Protein AF-A0A7S4KW66-F1 (afdb_monomer_lite)

Structure (mmCIF, N/CA/C/O backbone):
data_AF-A0A7S4KW66-F1
#
_entry.id   AF-A0A7S4KW66-F1
#
loop_
_atom_site.group_PDB
_atom_site.id
_atom_site.type_symbol
_atom_site.label_atom_id
_atom_site.label_alt_id
_atom_site.label_comp_id
_atom_site.label_asym_id
_atom_site.label_entity_id
_atom_site.label_seq_id
_atom_site.pdbx_PDB_ins_code
_atom_site.Cartn_x
_atom_site.Cartn_y
_atom_site.Cartn_z
_atom_site.occupancy
_atom_site.B_iso_or_equiv
_atom_site.auth_seq_id
_atom_site.auth_comp_id
_atom_site.auth_asym_id
_atom_site.auth_atom_id
_atom_site.pdbx_PDB_model_num
ATOM 1 N N . ALA A 1 1 ? -24.580 0.208 1.467 1.00 65.50 1 ALA A N 1
ATOM 2 C CA . ALA A 1 1 ? -25.755 0.448 2.331 1.00 65.50 1 ALA A CA 1
ATOM 3 C C . ALA A 1 1 ? -25.306 0.748 3.759 1.00 65.50 1 ALA A C 1
ATOM 5 O O . ALA A 1 1 ? -25.633 1.811 4.256 1.00 65.50 1 ALA A O 1
ATOM 6 N N . GLU A 1 2 ? -24.462 -0.098 4.348 1.00 74.50 2 GLU A N 1
ATOM 7 C CA . GLU A 1 2 ? -23.986 0.046 5.733 1.00 74.50 2 GLU A CA 1
ATOM 8 C C . GLU A 1 2 ? -22.966 1.180 5.958 1.00 74.50 2 GLU A C 1
ATOM 10 O O . GLU A 1 2 ? -23.107 1.938 6.910 1.00 74.50 2 GLU A O 1
ATOM 15 N N . LEU A 1 3 ? -22.008 1.382 5.039 1.00 78.38 3 LEU A N 1
ATOM 16 C CA . LEU A 1 3 ? -21.061 2.512 5.094 1.00 78.38 3 LEU A CA 1
ATOM 17 C C . LEU A 1 3 ? -21.784 3.868 5.149 1.00 78.38 3 LEU A C 1
ATOM 19 O O . LEU A 1 3 ? -21.542 4.682 6.033 1.00 78.38 3 LEU A O 1
ATOM 23 N N . ARG A 1 4 ? -22.709 4.085 4.206 1.00 76.56 4 ARG A N 1
ATOM 24 C CA . ARG A 1 4 ? -23.460 5.340 4.070 1.00 76.56 4 ARG A CA 1
ATOM 25 C C . ARG A 1 4 ? -24.361 5.605 5.277 1.00 76.56 4 ARG A C 1
ATOM 27 O O . ARG A 1 4 ? -24.590 6.756 5.628 1.00 76.56 4 ARG A O 1
ATOM 34 N N . GLU A 1 5 ? -24.883 4.545 5.888 1.00 78.00 5 GLU A N 1
ATOM 35 C CA . GLU A 1 5 ? -25.656 4.638 7.124 1.00 78.00 5 GLU A CA 1
ATOM 36 C C . GLU A 1 5 ? -24.761 5.065 8.293 1.00 78.00 5 GLU A C 1
ATOM 38 O O . GLU A 1 5 ? -25.078 6.045 8.958 1.00 78.00 5 GLU A O 1
ATOM 43 N N . ALA A 1 6 ? -23.617 4.401 8.489 1.00 80.06 6 ALA A N 1
ATOM 44 C CA . ALA A 1 6 ? -22.683 4.706 9.573 1.00 80.06 6 ALA A CA 1
ATOM 45 C C . ALA A 1 6 ? -22.119 6.137 9.494 1.00 80.06 6 ALA A C 1
ATOM 47 O O . ALA A 1 6 ? -22.044 6.837 10.505 1.00 80.06 6 ALA A O 1
ATOM 48 N N . GLU A 1 7 ? -21.785 6.599 8.285 1.00 80.81 7 GLU A N 1
ATOM 49 C CA . GLU A 1 7 ? -21.353 7.981 8.042 1.00 80.81 7 GLU A CA 1
ATOM 50 C C . GLU A 1 7 ? -22.469 8.992 8.338 1.00 80.81 7 GLU A C 1
ATOM 52 O O . GLU A 1 7 ? -22.210 10.064 8.878 1.00 80.81 7 GLU A O 1
ATOM 57 N N . SER A 1 8 ? -23.726 8.649 8.039 1.00 79.44 8 SER A N 1
ATOM 58 C CA . SER A 1 8 ? -24.869 9.522 8.317 1.00 79.44 8 SER A CA 1
ATOM 59 C C . SER A 1 8 ? -25.227 9.597 9.803 1.00 79.44 8 SER A C 1
ATOM 61 O O . SER A 1 8 ? -25.844 10.580 10.215 1.00 79.44 8 SER A O 1
ATOM 63 N N . THR A 1 9 ? -24.897 8.576 10.598 1.00 86.00 9 THR A N 1
ATOM 64 C CA . THR A 1 9 ? -25.150 8.553 12.048 1.00 86.00 9 THR A CA 1
ATOM 65 C C . THR A 1 9 ? -23.993 9.123 12.867 1.00 86.00 9 THR A C 1
ATOM 67 O O . THR A 1 9 ? -24.155 9.310 14.070 1.00 86.00 9 THR A O 1
ATOM 70 N N . GLY A 1 10 ? -22.840 9.396 12.244 1.00 84.06 10 GLY A N 1
ATOM 71 C CA . GLY A 1 10 ? -21.624 9.839 12.937 1.00 84.06 10 GLY A CA 1
ATOM 72 C C . GLY A 1 10 ? -20.979 8.749 13.801 1.00 84.06 10 GLY A C 1
ATOM 73 O O . GLY A 1 10 ? -20.232 9.058 14.725 1.00 84.06 10 GLY A O 1
ATOM 74 N N . ASP A 1 11 ? -21.284 7.476 13.533 1.00 91.12 11 ASP A N 1
ATOM 75 C CA . ASP A 1 11 ? -20.664 6.350 14.236 1.00 91.12 11 ASP A CA 1
ATOM 76 C C . ASP A 1 11 ? -19.334 6.021 13.550 1.00 91.12 11 ASP A C 1
ATOM 78 O O . ASP A 1 11 ? -19.272 5.203 12.630 1.00 91.12 11 ASP A O 1
ATOM 82 N N . GLU A 1 12 ? -18.269 6.707 13.968 1.00 86.94 12 GLU A N 1
ATOM 83 C CA . GLU A 1 12 ? -16.945 6.592 13.344 1.00 86.94 12 GLU A CA 1
ATOM 84 C C . GLU A 1 12 ? -16.360 5.177 13.430 1.00 86.94 12 GLU A C 1
ATOM 86 O O . GLU A 1 12 ? -15.686 4.737 12.499 1.00 86.94 12 GLU A O 1
ATOM 91 N N . ILE A 1 13 ? -16.667 4.418 14.488 1.00 87.62 13 ILE A N 1
ATOM 92 C CA . ILE A 1 13 ? -16.208 3.028 14.626 1.00 87.62 13 ILE A CA 1
ATOM 93 C C . ILE A 1 13 ? -16.912 2.149 13.589 1.00 87.62 13 ILE A C 1
ATOM 95 O O . ILE A 1 13 ? -16.261 1.390 12.865 1.00 87.62 13 ILE A O 1
ATOM 99 N N . LYS A 1 14 ? -18.241 2.264 13.472 1.00 89.00 14 LYS A N 1
ATOM 100 C CA . LYS A 1 14 ? -19.010 1.523 12.463 1.00 89.00 14 LYS A CA 1
ATOM 101 C C . LYS A 1 14 ? -18.604 1.939 11.046 1.00 89.00 14 LYS A C 1
ATOM 103 O O . LYS A 1 14 ? -18.465 1.079 10.176 1.00 89.00 14 LYS A O 1
ATOM 108 N N . ALA A 1 15 ? -18.345 3.227 10.820 1.00 88.56 15 ALA A N 1
ATOM 109 C CA . ALA A 1 15 ? -17.888 3.739 9.533 1.00 88.56 15 ALA A CA 1
ATOM 110 C C . ALA A 1 15 ? -16.492 3.207 9.180 1.00 88.56 15 ALA A C 1
ATOM 112 O O . ALA A 1 15 ? -16.287 2.753 8.056 1.00 88.56 15 ALA A O 1
ATOM 113 N N . ALA A 1 16 ? -15.543 3.202 10.122 1.00 87.81 16 ALA A N 1
ATOM 114 C CA . ALA A 1 16 ? -14.203 2.653 9.915 1.00 87.81 16 ALA A CA 1
ATOM 115 C C . ALA A 1 16 ? -14.249 1.165 9.533 1.00 87.81 16 ALA A C 1
ATOM 117 O O . ALA A 1 16 ? -13.666 0.778 8.521 1.00 87.81 16 ALA A O 1
ATOM 118 N N . ARG A 1 17 ? -15.037 0.353 10.247 1.00 89.25 17 ARG A N 1
ATOM 119 C CA . ARG A 1 17 ? -15.218 -1.073 9.920 1.00 89.25 17 ARG A CA 1
ATOM 120 C C . ARG A 1 17 ? -15.857 -1.295 8.557 1.00 89.25 17 ARG A C 1
ATOM 122 O O . ARG A 1 17 ? -15.419 -2.159 7.804 1.00 89.25 17 ARG A O 1
ATOM 129 N N . ALA A 1 18 ? -16.873 -0.505 8.214 1.00 91.31 18 ALA A N 1
ATOM 130 C CA . ALA A 1 18 ? -17.501 -0.592 6.902 1.00 91.31 18 ALA A CA 1
ATOM 131 C C . ALA A 1 18 ? -16.518 -0.219 5.775 1.00 91.31 18 ALA A C 1
ATOM 133 O O . ALA A 1 18 ? -16.517 -0.872 4.734 1.00 91.31 18 ALA A O 1
ATOM 134 N N . ARG A 1 19 ? -15.642 0.779 5.984 1.00 89.38 19 ARG A N 1
ATOM 135 C CA . ARG A 1 19 ? -14.556 1.113 5.039 1.00 89.38 19 ARG A CA 1
ATOM 136 C C . ARG A 1 19 ? -13.565 -0.037 4.903 1.00 89.38 19 ARG A C 1
ATOM 138 O O . ARG A 1 19 ? -13.206 -0.379 3.783 1.00 89.38 19 ARG A O 1
ATOM 145 N N . GLN A 1 20 ? -13.172 -0.649 6.019 1.00 91.81 20 GLN A N 1
ATOM 146 C CA . GLN A 1 20 ? -12.262 -1.790 6.015 1.00 91.81 20 GLN A CA 1
ATOM 147 C C . GLN A 1 20 ? -12.828 -2.958 5.197 1.00 91.81 20 GLN A C 1
ATOM 149 O O . GLN A 1 20 ? -12.134 -3.481 4.335 1.00 91.81 20 GLN A O 1
ATOM 154 N N . GLN A 1 21 ? -14.099 -3.321 5.393 1.00 93.75 21 GLN A N 1
ATOM 155 C CA . GLN A 1 21 ? -14.733 -4.407 4.635 1.00 93.75 21 GLN A CA 1
ATOM 156 C C . GLN A 1 21 ? -14.773 -4.137 3.126 1.00 93.75 21 GLN A C 1
ATOM 158 O O . GLN A 1 21 ? -14.548 -5.048 2.329 1.00 93.75 21 GLN A O 1
ATOM 163 N N . VAL A 1 22 ? -15.054 -2.891 2.726 1.00 93.19 22 VAL A N 1
ATOM 164 C CA . VAL A 1 22 ? -15.014 -2.486 1.312 1.00 93.19 22 VAL A 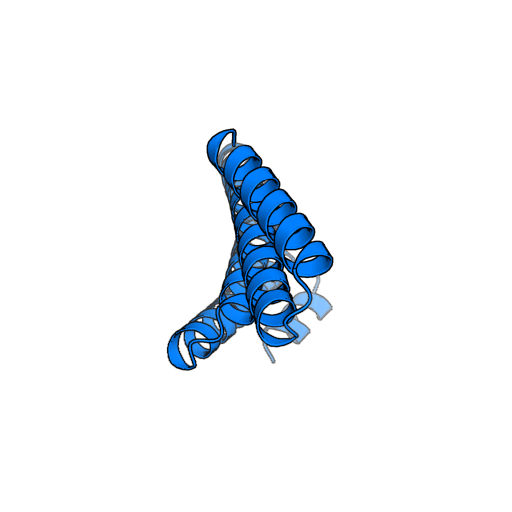CA 1
ATOM 165 C C . VAL A 1 22 ? -13.594 -2.629 0.765 1.00 93.19 22 VAL A C 1
ATOM 167 O O . VAL A 1 22 ? -13.407 -3.279 -0.259 1.00 93.19 22 VAL A O 1
ATOM 170 N N . ALA A 1 23 ? -12.596 -2.104 1.476 1.00 91.56 23 ALA A N 1
ATOM 171 C CA . ALA A 1 23 ? -11.201 -2.173 1.057 1.00 91.56 23 ALA A CA 1
ATOM 172 C C . ALA A 1 23 ? -10.670 -3.620 0.988 1.00 91.56 23 ALA A C 1
ATOM 174 O O . ALA A 1 23 ? -9.933 -3.966 0.069 1.00 91.56 23 ALA A O 1
ATOM 175 N N . GLU A 1 24 ? -11.077 -4.505 1.902 1.00 95.38 24 GLU A N 1
ATOM 176 C CA . GLU A 1 24 ? -10.736 -5.935 1.858 1.00 95.38 24 GLU A CA 1
ATOM 177 C C . GLU A 1 24 ? -11.385 -6.657 0.667 1.00 95.38 24 GLU A C 1
ATOM 179 O O . GLU A 1 24 ? -10.778 -7.553 0.073 1.00 95.38 24 GLU A O 1
ATOM 184 N N . ALA A 1 25 ? -12.615 -6.283 0.302 1.00 95.12 25 ALA A N 1
ATOM 185 C CA . ALA A 1 25 ? -13.277 -6.822 -0.882 1.00 95.12 25 ALA A CA 1
ATOM 186 C C . ALA A 1 25 ? -12.573 -6.369 -2.170 1.00 95.12 25 ALA A C 1
ATOM 188 O O . ALA A 1 25 ? -12.285 -7.209 -3.024 1.00 95.12 25 ALA A O 1
ATOM 189 N N . GLU A 1 26 ? -12.230 -5.080 -2.271 1.00 94.19 26 GLU A N 1
ATOM 190 C CA . GLU A 1 26 ? -11.443 -4.530 -3.381 1.00 94.19 26 GLU A CA 1
ATOM 191 C C . GLU A 1 26 ? -10.059 -5.185 -3.472 1.00 94.19 26 GLU A C 1
ATOM 193 O O . GLU A 1 26 ? -9.603 -5.513 -4.567 1.00 94.19 26 GLU A O 1
ATOM 198 N N . LEU A 1 27 ? -9.408 -5.438 -2.331 1.00 95.50 27 LEU A N 1
ATOM 199 C CA . LEU A 1 27 ? -8.123 -6.134 -2.284 1.00 95.50 27 LEU A CA 1
ATOM 200 C C . LEU A 1 27 ? -8.240 -7.543 -2.863 1.00 95.50 27 LEU A C 1
ATOM 202 O O . LEU A 1 27 ? -7.462 -7.910 -3.740 1.00 95.50 27 LEU A O 1
ATOM 206 N N . ARG A 1 28 ? -9.235 -8.317 -2.418 1.00 96.62 28 ARG A N 1
ATOM 207 C CA . ARG A 1 28 ? -9.461 -9.680 -2.914 1.00 96.62 28 ARG A CA 1
ATOM 208 C C . ARG A 1 28 ? -9.737 -9.698 -4.417 1.00 96.62 28 ARG A C 1
ATOM 210 O O . ARG A 1 28 ? -9.259 -10.591 -5.118 1.00 96.62 28 ARG A O 1
ATOM 217 N N . GLU A 1 29 ? -10.508 -8.737 -4.916 1.00 97.00 29 GLU A N 1
ATOM 218 C CA . GLU A 1 29 ? -10.781 -8.592 -6.347 1.00 97.00 29 GLU A CA 1
ATOM 219 C C . GLU A 1 29 ? -9.506 -8.250 -7.132 1.00 97.00 29 GLU A C 1
ATOM 221 O O . GLU A 1 29 ? -9.199 -8.893 -8.140 1.00 97.00 29 GLU A O 1
ATOM 226 N N . ALA A 1 30 ? -8.725 -7.282 -6.653 1.00 95.81 30 ALA A N 1
ATOM 227 C CA . ALA A 1 30 ? -7.477 -6.878 -7.286 1.00 95.81 30 ALA A CA 1
ATOM 228 C C . ALA A 1 30 ? -6.446 -8.018 -7.321 1.00 95.81 30 ALA A C 1
ATOM 230 O O . ALA A 1 30 ? -5.843 -8.275 -8.360 1.00 95.81 30 ALA A O 1
ATOM 231 N N . GLU A 1 31 ? -6.302 -8.766 -6.225 1.00 94.25 31 GLU A N 1
ATOM 232 C CA . GLU A 1 31 ? -5.436 -9.950 -6.166 1.00 94.25 31 GLU A CA 1
ATOM 233 C C . GLU A 1 31 ? -5.909 -11.053 -7.122 1.00 94.25 31 GLU A C 1
ATOM 235 O O . GLU A 1 31 ? -5.093 -11.673 -7.800 1.00 94.25 31 GLU A O 1
ATOM 240 N N . SER A 1 32 ? -7.223 -11.258 -7.246 1.00 96.12 32 SER A N 1
ATOM 241 C CA . SER A 1 32 ? -7.792 -12.255 -8.167 1.00 96.12 32 SER A CA 1
ATOM 242 C C . SER A 1 32 ? -7.596 -11.885 -9.640 1.00 96.12 32 SER A C 1
ATOM 244 O O . SER A 1 32 ? -7.518 -12.765 -10.495 1.00 96.12 32 SER A O 1
ATOM 246 N N . THR A 1 33 ? -7.531 -10.588 -9.948 1.00 96.88 33 THR A N 1
ATOM 247 C CA . THR A 1 33 ? -7.311 -10.073 -11.310 1.00 96.88 33 THR A CA 1
ATOM 248 C C . THR A 1 33 ? -5.833 -9.878 -11.648 1.00 96.88 33 THR A C 1
ATOM 250 O O . THR A 1 33 ? -5.507 -9.668 -12.815 1.00 96.88 33 THR A O 1
ATOM 253 N N . GLY A 1 34 ? -4.939 -9.974 -10.657 1.00 94.00 34 GLY A N 1
ATOM 254 C CA . GLY A 1 34 ? -3.508 -9.717 -10.820 1.00 94.00 34 GLY A CA 1
ATOM 255 C C . GLY A 1 34 ? -3.161 -8.234 -10.993 1.00 94.00 34 GLY A C 1
ATOM 256 O O . GLY A 1 34 ? -2.076 -7.911 -11.469 1.00 94.00 34 GLY A O 1
ATOM 257 N N . ASP A 1 35 ? -4.068 -7.322 -10.637 1.00 96.81 35 ASP A N 1
ATOM 258 C CA . ASP A 1 35 ? -3.825 -5.881 -10.719 1.00 96.81 35 ASP A CA 1
ATOM 259 C C . ASP A 1 35 ? -3.049 -5.411 -9.479 1.00 96.81 35 ASP A C 1
ATOM 261 O O . ASP A 1 35 ? -3.623 -5.031 -8.456 1.00 96.81 35 ASP A O 1
ATOM 265 N N . GLU A 1 36 ? -1.719 -5.471 -9.568 1.00 95.38 36 GLU A N 1
ATOM 266 C CA . GLU A 1 36 ? -0.788 -5.157 -8.475 1.00 95.38 36 GLU A CA 1
ATOM 267 C C . GLU A 1 36 ? -0.997 -3.746 -7.903 1.00 95.38 36 GLU A C 1
ATOM 269 O O . GLU A 1 36 ? -0.969 -3.560 -6.685 1.00 95.38 36 GLU A O 1
ATOM 274 N N . ILE A 1 37 ? -1.272 -2.751 -8.756 1.00 96.31 37 ILE A N 1
ATOM 275 C CA . ILE A 1 37 ? -1.487 -1.364 -8.319 1.00 96.31 37 ILE A CA 1
ATOM 276 C C . ILE A 1 37 ? -2.810 -1.244 -7.567 1.00 96.31 37 ILE A C 1
ATOM 278 O O . ILE A 1 37 ? -2.855 -0.618 -6.501 1.00 96.31 37 ILE A O 1
ATOM 282 N N . LYS A 1 38 ? -3.895 -1.836 -8.089 1.00 96.56 38 LYS A N 1
ATOM 283 C CA . LYS A 1 38 ? -5.169 -1.856 -7.357 1.00 96.56 38 LYS A CA 1
ATOM 284 C C . LYS A 1 38 ? -5.030 -2.598 -6.035 1.00 96.56 38 LYS A C 1
ATOM 286 O O . LYS A 1 38 ? -5.540 -2.107 -5.032 1.00 96.56 38 LYS A O 1
ATOM 291 N N . ALA A 1 39 ? -4.299 -3.711 -6.006 1.00 97.25 39 ALA A N 1
ATOM 292 C CA . ALA A 1 39 ? -4.074 -4.472 -4.785 1.00 97.25 39 ALA A CA 1
ATOM 293 C C . ALA A 1 39 ? -3.300 -3.633 -3.758 1.00 97.25 39 ALA A C 1
ATOM 295 O O . ALA A 1 39 ? -3.734 -3.508 -2.615 1.00 97.25 39 ALA A O 1
ATOM 296 N N . ALA A 1 40 ? -2.206 -2.978 -4.157 1.00 96.81 40 ALA A N 1
ATOM 297 C CA . ALA A 1 40 ? -1.439 -2.107 -3.268 1.00 96.81 40 ALA A CA 1
ATOM 298 C C . ALA A 1 40 ? -2.275 -0.926 -2.737 1.00 96.81 40 ALA A C 1
ATOM 300 O O . ALA A 1 40 ? -2.226 -0.610 -1.547 1.00 96.81 40 ALA A O 1
ATOM 301 N N . ARG A 1 41 ? -3.113 -0.315 -3.586 1.00 97.50 41 ARG A N 1
ATOM 302 C CA . ARG A 1 41 ? -4.039 0.748 -3.168 1.00 97.50 41 ARG A CA 1
ATOM 303 C C . ARG A 1 41 ? -5.082 0.234 -2.172 1.00 97.50 41 ARG A C 1
ATOM 305 O O . ARG A 1 41 ? -5.349 0.910 -1.182 1.00 97.50 41 ARG A O 1
ATOM 312 N N . ALA A 1 42 ? -5.650 -0.945 -2.403 1.00 96.88 42 ALA A N 1
ATOM 313 C CA . ALA A 1 42 ? -6.618 -1.539 -1.490 1.00 96.88 42 ALA A CA 1
ATOM 314 C C . ALA A 1 42 ? -5.978 -1.883 -0.130 1.00 96.88 42 ALA A C 1
ATOM 316 O O . ALA A 1 42 ? -6.554 -1.563 0.908 1.00 96.88 42 ALA A O 1
ATOM 317 N N . ARG A 1 43 ? -4.739 -2.409 -0.102 1.00 97.31 43 ARG A N 1
ATOM 318 C CA . ARG A 1 43 ? -3.972 -2.603 1.150 1.00 97.31 43 ARG A CA 1
ATOM 319 C C . ARG A 1 43 ? -3.793 -1.294 1.923 1.00 97.31 43 ARG A C 1
ATOM 321 O O . ARG A 1 43 ? -3.980 -1.276 3.138 1.00 97.31 43 ARG A O 1
ATOM 328 N N . GLN A 1 44 ? -3.472 -0.196 1.232 1.00 97.81 44 GLN A N 1
ATOM 329 C CA . GLN A 1 44 ? -3.370 1.124 1.861 1.00 97.81 44 GLN A CA 1
ATOM 330 C C . GLN A 1 44 ? -4.697 1.543 2.506 1.00 97.81 44 GLN A C 1
ATOM 332 O O . GLN A 1 44 ? -4.703 2.003 3.646 1.00 97.81 44 GLN A O 1
ATOM 337 N N . GLN A 1 45 ? -5.820 1.361 1.809 1.00 96.75 45 GLN A N 1
ATOM 338 C CA . GLN A 1 45 ? -7.136 1.707 2.347 1.00 96.75 45 GLN A CA 1
ATOM 339 C C . GLN A 1 45 ? -7.514 0.862 3.570 1.00 96.75 45 GLN A C 1
ATOM 341 O O . GLN A 1 45 ? -8.058 1.408 4.531 1.00 96.75 45 GLN A O 1
ATOM 346 N N . VAL A 1 46 ? -7.196 -0.439 3.568 1.00 96.50 46 VAL A N 1
ATOM 347 C CA . VAL A 1 46 ? -7.378 -1.311 4.742 1.00 96.50 46 VAL A CA 1
ATOM 348 C C . VAL A 1 46 ? -6.594 -0.757 5.934 1.00 96.50 46 VAL A C 1
ATOM 350 O O . VAL A 1 46 ? -7.171 -0.550 6.999 1.00 96.50 46 VAL A O 1
ATOM 353 N N . ALA A 1 47 ? -5.309 -0.436 5.750 1.00 97.00 47 ALA A N 1
ATOM 354 C CA . ALA A 1 47 ? -4.472 0.107 6.819 1.00 97.00 47 ALA A CA 1
ATOM 355 C C . ALA A 1 47 ? -4.987 1.462 7.348 1.00 97.00 47 ALA A C 1
ATOM 357 O O . ALA A 1 47 ? -4.977 1.711 8.554 1.00 97.00 47 ALA A O 1
ATOM 358 N N . GLU A 1 48 ? -5.473 2.342 6.468 1.00 96.62 48 GLU A N 1
ATOM 359 C CA . GLU A 1 48 ? -6.054 3.632 6.864 1.00 96.62 48 GLU A CA 1
ATOM 360 C C . GLU A 1 48 ? -7.374 3.465 7.631 1.00 96.62 48 GLU A C 1
ATOM 362 O O . GLU A 1 48 ? -7.643 4.223 8.568 1.00 96.62 48 GLU A O 1
ATOM 367 N N . ALA A 1 49 ? -8.192 2.474 7.270 1.00 93.69 49 ALA A N 1
ATOM 368 C CA . ALA A 1 49 ? -9.416 2.151 7.995 1.00 93.69 49 ALA A CA 1
ATOM 369 C C . ALA A 1 49 ? -9.117 1.593 9.397 1.00 93.69 49 ALA A C 1
ATOM 371 O O . ALA A 1 49 ? -9.720 2.057 10.367 1.00 93.69 49 ALA A O 1
ATOM 372 N N . GLU A 1 50 ? -8.139 0.688 9.520 1.00 94.88 50 GLU A N 1
ATOM 373 C CA . GLU A 1 50 ? -7.668 0.179 10.817 1.00 94.88 50 GLU A CA 1
ATOM 374 C C . GLU A 1 50 ? -7.151 1.311 11.720 1.00 94.88 50 GLU A C 1
ATOM 376 O O . GLU A 1 50 ? -7.437 1.334 12.919 1.00 94.88 50 GLU A O 1
ATOM 381 N N . LEU A 1 51 ? -6.411 2.272 11.151 1.00 96.00 51 LEU A N 1
ATOM 382 C CA . LEU A 1 51 ? -5.920 3.430 11.897 1.00 96.00 51 LEU A CA 1
ATOM 383 C C . LEU A 1 51 ? -7.073 4.277 12.436 1.00 96.00 51 LEU A C 1
ATOM 385 O O . LEU A 1 51 ? -7.080 4.607 13.621 1.00 96.00 51 LEU A O 1
ATOM 389 N N . ARG A 1 52 ? -8.070 4.580 11.598 1.00 94.25 52 ARG A N 1
ATOM 390 C CA . ARG A 1 52 ? -9.244 5.352 12.028 1.00 94.25 52 ARG A CA 1
ATOM 391 C C . ARG A 1 52 ? -10.035 4.643 13.119 1.00 94.25 52 ARG A C 1
ATOM 393 O O . ARG A 1 52 ? -10.483 5.308 14.051 1.00 94.25 52 ARG A O 1
ATOM 400 N N . GLU A 1 53 ? -10.208 3.322 13.030 1.00 92.94 53 GLU A N 1
ATOM 401 C CA . GLU A 1 53 ? -10.848 2.557 14.106 1.00 92.94 53 GLU A CA 1
ATOM 402 C C . GLU A 1 53 ? -10.037 2.677 15.402 1.00 92.94 53 GLU A C 1
ATOM 404 O O . GLU A 1 53 ? -10.594 3.019 16.445 1.00 92.94 53 GLU A O 1
ATOM 409 N N . ALA A 1 54 ? -8.720 2.458 15.340 1.00 94.75 54 ALA A N 1
ATOM 410 C CA . ALA A 1 54 ? -7.856 2.531 16.513 1.00 94.75 54 ALA A CA 1
ATOM 411 C C . ALA A 1 54 ? -7.889 3.919 17.179 1.00 94.75 54 ALA A C 1
ATOM 413 O O . ALA A 1 54 ? -8.093 4.005 18.392 1.00 94.75 54 ALA A O 1
ATOM 414 N N . GLU A 1 55 ? -7.780 4.992 16.393 1.00 94.81 55 GLU A N 1
ATOM 415 C CA . GLU A 1 55 ? -7.881 6.378 16.869 1.00 94.81 55 GLU A CA 1
ATOM 416 C C . GLU A 1 55 ? -9.259 6.671 17.478 1.00 94.81 55 GLU A C 1
ATOM 418 O O . GLU A 1 55 ? -9.344 7.258 18.555 1.00 94.81 55 GLU A O 1
ATOM 423 N N . SER A 1 56 ? -10.338 6.184 16.857 1.00 92.44 56 SER A N 1
ATOM 424 C CA . SER A 1 56 ? -11.708 6.362 17.366 1.00 92.44 56 SER A CA 1
ATOM 425 C C . SER A 1 56 ? -11.953 5.626 18.685 1.00 92.44 56 SER A C 1
ATOM 427 O O . SER A 1 56 ? -12.756 6.067 19.504 1.00 92.44 56 SER A O 1
ATOM 429 N N . THR A 1 57 ? -11.258 4.508 18.917 1.00 93.12 57 THR A N 1
ATOM 430 C CA . THR A 1 57 ? -11.313 3.781 20.197 1.00 93.12 57 THR A CA 1
ATOM 431 C C . THR A 1 57 ? -10.408 4.371 21.282 1.00 93.12 57 THR A C 1
ATOM 433 O O . THR A 1 57 ? -10.529 3.975 22.440 1.00 93.12 57 THR A O 1
ATOM 436 N N . GLY A 1 58 ? -9.506 5.296 20.932 1.00 93.25 58 GLY A N 1
ATOM 437 C CA . GLY A 1 58 ? -8.501 5.844 21.848 1.00 93.25 58 GLY A CA 1
ATOM 438 C C . GLY A 1 58 ? -7.402 4.848 22.245 1.00 93.25 58 GLY A C 1
ATOM 439 O O . GLY A 1 58 ? -6.715 5.049 23.247 1.00 93.25 58 GLY A O 1
ATOM 440 N N . ASP A 1 59 ? -7.235 3.753 21.497 1.00 96.38 59 ASP A N 1
ATOM 441 C CA . ASP A 1 59 ? -6.201 2.749 21.758 1.00 96.38 59 ASP A CA 1
ATOM 442 C C . ASP A 1 59 ? -4.885 3.162 21.087 1.00 96.38 59 ASP A C 1
ATOM 444 O O . ASP A 1 59 ? -4.609 2.821 19.936 1.00 96.38 59 ASP A O 1
ATOM 448 N N . GLU A 1 60 ? -4.053 3.905 21.819 1.00 97.06 60 GLU A N 1
ATOM 449 C CA . GLU A 1 60 ? -2.800 4.460 21.290 1.00 97.06 60 GLU A CA 1
ATOM 450 C C . GLU A 1 60 ? -1.790 3.401 20.830 1.00 97.06 60 GLU A C 1
ATOM 452 O O . GLU A 1 60 ? -1.024 3.636 19.892 1.00 97.06 60 GLU A O 1
ATOM 457 N N . ILE A 1 61 ? -1.790 2.211 21.442 1.00 97.38 61 ILE A N 1
ATOM 458 C CA . ILE A 1 61 ? -0.899 1.118 21.028 1.00 97.38 61 ILE A CA 1
ATOM 459 C C . ILE A 1 61 ? -1.355 0.574 19.675 1.00 97.38 61 ILE A C 1
ATOM 461 O O . ILE A 1 61 ? -0.529 0.370 18.779 1.00 97.38 61 ILE A O 1
ATOM 465 N N . LYS A 1 62 ? -2.663 0.349 19.502 1.00 96.12 62 LYS A N 1
ATOM 466 C CA . LYS A 1 62 ? -3.211 -0.040 18.199 1.00 96.12 62 LYS A CA 1
ATOM 467 C C . LYS A 1 62 ? -3.005 1.056 17.160 1.00 96.12 62 LYS A C 1
ATOM 469 O O . LYS A 1 62 ? -2.592 0.735 16.050 1.00 96.12 62 LYS A O 1
ATOM 474 N N . ALA A 1 63 ? -3.210 2.322 17.518 1.00 97.38 63 ALA A N 1
ATOM 475 C CA . ALA A 1 63 ? -3.034 3.443 16.603 1.00 97.38 63 ALA A CA 1
ATOM 476 C C . ALA A 1 63 ? -1.575 3.562 16.141 1.00 97.38 63 ALA A C 1
ATOM 478 O O . ALA A 1 63 ? -1.320 3.711 14.950 1.00 97.38 63 ALA A O 1
ATOM 479 N N . ALA A 1 64 ? -0.598 3.408 17.041 1.00 98.00 64 ALA A N 1
ATOM 480 C CA . ALA A 1 64 ? 0.819 3.397 16.675 1.00 98.00 64 ALA A CA 1
ATOM 481 C C . ALA A 1 64 ? 1.159 2.275 15.677 1.00 98.00 64 ALA A C 1
ATOM 483 O O . ALA A 1 64 ? 1.822 2.528 14.672 1.00 98.00 64 ALA A O 1
ATOM 484 N N . ARG A 1 65 ? 0.650 1.058 15.906 1.00 97.62 65 ARG A N 1
ATOM 485 C CA . ARG A 1 65 ? 0.835 -0.072 14.978 1.00 97.62 65 ARG A CA 1
ATOM 486 C C . ARG A 1 65 ? 0.145 0.162 13.635 1.00 97.62 65 ARG A C 1
ATOM 488 O O . ARG A 1 65 ? 0.717 -0.137 12.595 1.00 97.62 65 ARG A O 1
ATOM 495 N N . ALA A 1 66 ? -1.064 0.714 13.640 1.00 97.12 66 ALA A N 1
ATOM 496 C CA . ALA A 1 66 ? -1.791 1.018 12.413 1.00 97.12 66 ALA A CA 1
ATOM 497 C C . ALA A 1 66 ? -1.115 2.144 11.610 1.00 97.12 66 ALA A C 1
ATOM 499 O O . ALA A 1 66 ? -1.036 2.058 10.389 1.00 97.12 66 ALA A O 1
ATOM 500 N N . ARG A 1 67 ? -0.532 3.154 12.274 1.00 98.19 67 ARG A N 1
ATOM 501 C CA . ARG A 1 67 ? 0.299 4.181 11.619 1.00 98.19 67 ARG A CA 1
ATOM 502 C C . ARG A 1 67 ? 1.491 3.563 10.890 1.00 98.19 67 ARG A C 1
ATOM 504 O O . ARG A 1 67 ? 1.764 3.959 9.759 1.00 98.19 67 ARG A O 1
ATOM 511 N N . GLN A 1 68 ? 2.154 2.583 11.506 1.00 97.50 68 GLN A N 1
ATOM 512 C CA . GLN A 1 68 ? 3.239 1.842 10.864 1.00 97.50 68 GLN A CA 1
ATOM 513 C C . GLN A 1 68 ? 2.741 1.093 9.618 1.00 97.50 68 GLN A C 1
ATOM 515 O O . GLN A 1 68 ? 3.283 1.296 8.537 1.00 97.50 68 GLN A O 1
ATOM 520 N N . LYS A 1 69 ? 1.636 0.343 9.721 1.00 97.19 69 LYS A N 1
ATOM 521 C CA . LYS A 1 69 ? 1.030 -0.342 8.563 1.00 97.19 69 LYS A CA 1
ATOM 522 C C . LYS A 1 69 ? 0.660 0.614 7.425 1.00 97.19 69 LYS A C 1
ATOM 524 O O . LYS A 1 69 ? 0.829 0.284 6.256 1.00 97.19 69 LYS A O 1
ATOM 529 N N . VAL A 1 70 ? 0.147 1.805 7.746 1.00 98.19 70 VAL A N 1
ATOM 530 C CA . VAL A 1 70 ? -0.163 2.836 6.741 1.00 98.19 70 VAL A CA 1
ATOM 531 C C . VAL A 1 70 ? 1.108 3.317 6.042 1.00 98.19 70 VAL A C 1
ATOM 533 O O . VAL A 1 70 ? 1.083 3.541 4.832 1.00 98.19 70 VAL A O 1
ATOM 536 N N . ALA A 1 71 ? 2.208 3.494 6.778 1.00 97.69 71 ALA A N 1
ATOM 537 C CA . ALA A 1 71 ? 3.491 3.875 6.195 1.00 97.69 71 ALA A CA 1
ATOM 538 C C . ALA A 1 71 ? 4.025 2.780 5.258 1.00 97.69 71 ALA A C 1
ATOM 540 O O . ALA A 1 71 ? 4.313 3.072 4.097 1.00 97.69 71 ALA A O 1
ATOM 541 N N . GLU A 1 72 ? 4.041 1.527 5.717 1.00 97.00 72 GLU A N 1
ATOM 542 C CA . GLU A 1 72 ? 4.446 0.355 4.930 1.00 97.00 72 GLU A CA 1
ATOM 543 C C . GLU A 1 72 ? 3.605 0.223 3.648 1.00 97.00 72 GLU A C 1
ATOM 545 O O . GLU A 1 72 ? 4.140 0.129 2.544 1.00 97.00 72 GLU A O 1
ATOM 550 N N . ALA A 1 73 ? 2.276 0.327 3.751 1.00 96.94 73 ALA A N 1
ATOM 551 C CA . ALA A 1 73 ? 1.390 0.225 2.592 1.00 96.94 73 ALA A CA 1
ATOM 552 C C . ALA A 1 73 ? 1.591 1.365 1.574 1.00 96.94 73 ALA A C 1
ATOM 554 O O . ALA A 1 73 ? 1.464 1.152 0.366 1.00 96.94 73 ALA A O 1
ATOM 555 N N . LYS A 1 74 ? 1.930 2.578 2.033 1.00 97.81 74 LYS A N 1
ATOM 556 C CA . LYS A 1 74 ? 2.260 3.712 1.150 1.00 97.81 74 LYS A CA 1
ATOM 557 C C . LYS A 1 74 ? 3.579 3.505 0.412 1.00 97.81 74 LYS A C 1
ATOM 559 O O . LYS A 1 74 ? 3.676 3.880 -0.761 1.00 97.81 74 LYS A O 1
ATOM 564 N N . LEU A 1 75 ? 4.577 2.928 1.080 1.00 96.94 75 LEU A N 1
ATOM 565 C CA . LEU A 1 75 ? 5.847 2.564 0.455 1.00 96.94 75 LEU A CA 1
ATOM 566 C C . LEU A 1 75 ? 5.622 1.485 -0.607 1.00 96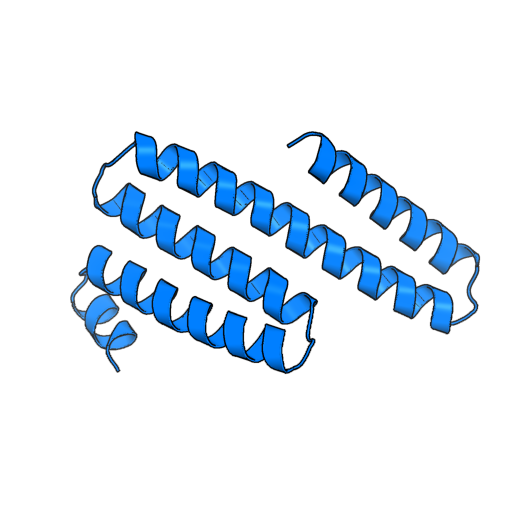.94 75 LEU A C 1
ATOM 568 O O . LEU A 1 75 ? 5.981 1.712 -1.760 1.00 96.94 75 LEU A O 1
ATOM 572 N N . GLY A 1 76 ? 4.888 0.419 -0.277 1.00 96.88 76 GLY A N 1
ATOM 573 C CA . GLY A 1 76 ? 4.541 -0.638 -1.232 1.00 96.88 76 GLY A CA 1
ATOM 574 C C . GLY A 1 76 ? 3.772 -0.126 -2.459 1.00 96.88 76 GLY A C 1
ATOM 575 O O . GLY A 1 76 ? 4.128 -0.438 -3.593 1.00 96.88 76 GLY A O 1
ATOM 576 N N . LEU A 1 77 ? 2.765 0.742 -2.277 1.00 97.69 77 LEU A N 1
ATOM 577 C CA . LEU A 1 77 ? 2.066 1.369 -3.411 1.00 97.69 77 LEU A CA 1
ATOM 578 C C . LEU A 1 77 ? 3.007 2.220 -4.275 1.00 97.69 77 LEU A C 1
ATOM 580 O O . LEU A 1 77 ? 2.884 2.238 -5.505 1.00 97.69 77 LEU A O 1
ATOM 584 N N . THR A 1 78 ? 3.939 2.934 -3.641 1.00 97.94 78 THR A N 1
ATOM 585 C CA . THR A 1 78 ? 4.940 3.726 -4.358 1.00 97.94 78 THR A CA 1
ATOM 586 C C . THR A 1 78 ? 5.827 2.819 -5.200 1.00 97.94 78 THR A C 1
ATOM 588 O O . THR A 1 78 ? 5.995 3.106 -6.386 1.00 97.94 78 THR A O 1
ATOM 591 N N . LEU A 1 79 ? 6.337 1.722 -4.632 1.00 97.31 79 LEU A N 1
ATOM 592 C CA . LEU A 1 79 ? 7.170 0.760 -5.348 1.00 97.31 79 LEU A CA 1
ATOM 593 C C . LEU A 1 79 ? 6.429 0.164 -6.552 1.00 97.31 79 LEU A C 1
ATOM 595 O O . LEU A 1 79 ? 6.898 0.341 -7.675 1.00 97.31 79 LEU A O 1
ATOM 599 N N . CYS A 1 80 ? 5.226 -0.395 -6.362 1.00 97.38 80 CYS A N 1
ATOM 600 C CA . CYS A 1 80 ? 4.438 -0.957 -7.469 1.00 97.38 80 CYS A CA 1
ATOM 601 C C . CYS A 1 80 ? 4.187 0.068 -8.588 1.00 97.38 80 CYS A C 1
ATOM 603 O O . CYS A 1 80 ? 4.226 -0.260 -9.775 1.00 97.38 80 CYS A O 1
ATOM 605 N N . THR A 1 81 ? 3.956 1.335 -8.227 1.00 97.88 81 THR A N 1
ATOM 606 C CA . THR A 1 81 ? 3.788 2.413 -9.214 1.00 97.88 81 THR A CA 1
ATOM 607 C C . THR A 1 81 ? 5.082 2.653 -9.998 1.00 97.88 81 THR A C 1
ATOM 609 O O . THR A 1 81 ? 5.039 2.797 -11.219 1.00 97.88 81 THR A O 1
ATOM 612 N N . ARG A 1 82 ? 6.245 2.673 -9.331 1.00 97.94 82 ARG A N 1
ATOM 613 C CA . ARG A 1 82 ? 7.547 2.847 -10.001 1.00 97.94 82 ARG A CA 1
ATOM 614 C C . ARG A 1 82 ? 7.905 1.668 -10.893 1.00 97.94 82 ARG A C 1
ATOM 616 O O . ARG A 1 82 ? 8.416 1.884 -11.987 1.00 97.94 82 ARG A O 1
ATOM 623 N N . GLU A 1 83 ? 7.599 0.449 -10.475 1.00 97.81 83 GLU A N 1
ATOM 624 C CA . GLU A 1 83 ? 7.809 -0.747 -11.292 1.00 97.81 83 GLU A CA 1
ATOM 625 C C . GLU A 1 83 ? 6.932 -0.745 -12.549 1.00 97.81 83 GLU A C 1
ATOM 627 O O . GLU A 1 83 ? 7.375 -1.160 -13.621 1.00 97.81 83 GLU A O 1
ATOM 632 N N . ALA A 1 84 ? 5.691 -0.263 -12.454 1.00 96.50 84 ALA A N 1
ATOM 633 C CA . ALA A 1 84 ? 4.828 -0.093 -13.619 1.00 96.50 84 ALA A CA 1
ATOM 634 C C . ALA A 1 84 ? 5.355 0.999 -14.566 1.00 96.50 84 ALA A C 1
ATOM 636 O O . ALA A 1 84 ? 5.456 0.767 -15.769 1.00 96.50 84 ALA A O 1
ATOM 637 N N . GLU A 1 85 ? 5.775 2.153 -14.030 1.00 96.56 85 GLU A N 1
ATOM 638 C CA . GLU A 1 85 ? 6.429 3.211 -14.817 1.00 96.56 85 GLU A CA 1
ATOM 639 C C . GLU A 1 85 ? 7.693 2.701 -15.528 1.00 96.56 85 GLU A C 1
ATOM 641 O O . GLU A 1 85 ? 7.964 3.089 -16.668 1.00 96.56 85 GLU A O 1
ATOM 646 N N . LEU A 1 86 ? 8.471 1.834 -14.870 1.00 97.69 86 LEU A N 1
ATOM 647 C CA . LEU A 1 86 ? 9.645 1.196 -15.458 1.00 97.69 86 LEU A CA 1
ATOM 648 C C . LEU A 1 86 ? 9.258 0.283 -16.620 1.00 97.69 86 LEU A C 1
ATOM 650 O O . LEU A 1 86 ? 9.801 0.454 -17.710 1.00 97.69 86 LEU A O 1
ATOM 654 N N . ARG A 1 87 ? 8.289 -0.618 -16.424 1.00 97.12 87 ARG A N 1
ATOM 655 C CA . ARG A 1 87 ? 7.778 -1.499 -17.488 1.00 97.12 87 ARG A CA 1
ATOM 656 C C . ARG A 1 87 ? 7.313 -0.698 -18.705 1.00 97.12 87 ARG A C 1
ATOM 658 O O . ARG A 1 87 ? 7.656 -1.030 -19.840 1.00 97.12 87 ARG A O 1
ATOM 665 N N . GLU A 1 88 ? 6.584 0.395 -18.483 1.00 96.00 88 GLU A N 1
ATOM 666 C CA . 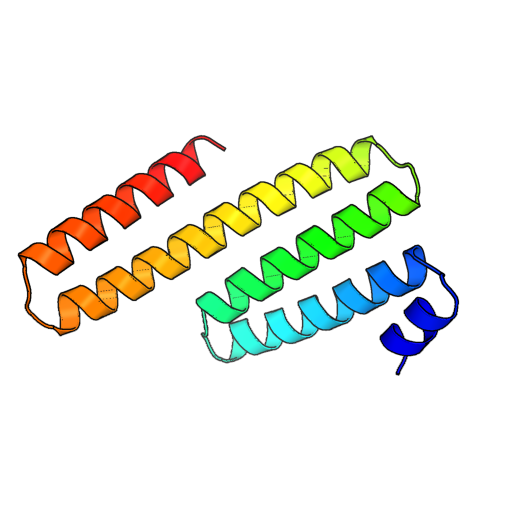GLU A 1 88 ? 6.174 1.292 -19.564 1.00 96.00 88 GLU A CA 1
ATOM 667 C C . GLU A 1 88 ? 7.371 1.962 -20.247 1.00 96.00 88 GLU A C 1
ATOM 669 O O . GLU A 1 88 ? 7.434 2.005 -21.475 1.00 96.00 88 GLU A O 1
ATOM 674 N N . ALA A 1 89 ? 8.340 2.478 -19.487 1.00 96.88 89 ALA A N 1
ATOM 675 C CA . ALA A 1 89 ? 9.533 3.104 -20.050 1.00 96.88 89 ALA A CA 1
ATOM 676 C C . ALA A 1 89 ? 10.357 2.117 -20.894 1.00 96.88 89 ALA A C 1
ATOM 678 O O . ALA A 1 89 ? 10.747 2.456 -22.011 1.00 96.88 89 ALA A O 1
ATOM 679 N N . GLU A 1 90 ? 10.546 0.887 -20.420 1.00 96.88 90 GLU A N 1
ATOM 680 C CA . GLU A 1 90 ? 1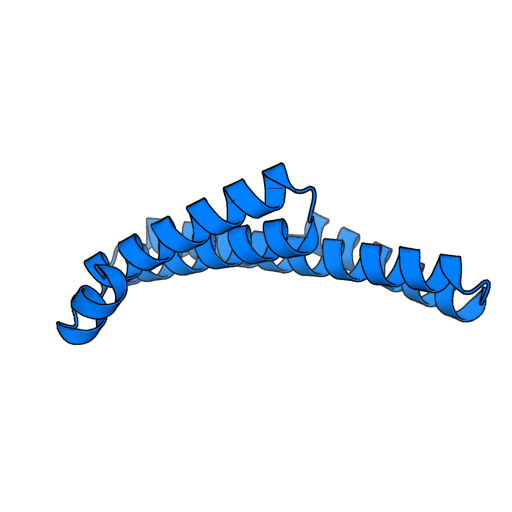1.241 -0.173 -21.157 1.00 96.88 90 GLU A CA 1
ATOM 681 C C . GLU A 1 90 ? 10.497 -0.549 -22.444 1.00 96.88 90 GLU A C 1
ATOM 683 O O . GLU A 1 90 ? 11.122 -0.717 -23.490 1.00 96.88 90 GLU A O 1
ATOM 688 N N . SER A 1 91 ? 9.159 -0.566 -22.419 1.00 97.00 91 SER A N 1
ATOM 689 C CA . SER A 1 91 ? 8.348 -0.846 -23.613 1.00 97.00 91 SER A CA 1
ATOM 690 C C . SER A 1 91 ? 8.482 0.210 -24.719 1.00 97.00 91 SER A C 1
ATOM 692 O O . SER A 1 91 ? 8.272 -0.095 -25.892 1.00 97.00 91 SER A O 1
ATOM 694 N N . THR A 1 92 ? 8.860 1.446 -24.370 1.00 95.94 92 THR A N 1
ATOM 695 C CA . THR A 1 92 ? 9.056 2.523 -25.356 1.00 95.94 92 THR A CA 1
ATOM 696 C C . THR A 1 92 ? 10.391 2.458 -26.098 1.00 95.94 92 THR A C 1
ATOM 698 O O . THR A 1 92 ? 10.542 3.143 -27.108 1.00 95.94 92 THR A O 1
ATOM 701 N N . GLY A 1 93 ? 11.357 1.664 -25.619 1.00 92.75 93 GLY A N 1
ATOM 702 C CA . GLY A 1 93 ? 12.712 1.604 -26.182 1.00 92.75 93 GLY A CA 1
ATOM 703 C C . GLY A 1 93 ? 13.556 2.871 -25.960 1.00 92.75 93 GLY A C 1
ATOM 704 O O . GLY A 1 93 ? 14.606 3.027 -26.579 1.00 92.75 93 GLY A O 1
ATOM 705 N N . ASP A 1 94 ? 13.110 3.789 -25.096 1.00 96.56 94 ASP A N 1
ATOM 706 C CA . ASP A 1 94 ? 13.868 4.980 -24.702 1.00 96.56 94 ASP A CA 1
ATOM 707 C C . ASP A 1 94 ? 14.757 4.648 -23.497 1.00 96.56 94 ASP A C 1
ATOM 709 O O . ASP A 1 94 ? 14.315 4.651 -22.345 1.00 96.56 94 ASP A O 1
ATOM 713 N N . GLU A 1 95 ? 16.034 4.380 -23.769 1.00 96.94 95 GLU A N 1
ATOM 714 C CA . GLU A 1 95 ? 17.019 3.993 -22.753 1.00 96.94 95 GLU A CA 1
ATOM 715 C C . GLU A 1 95 ? 17.240 5.063 -21.674 1.00 96.94 95 GLU A C 1
ATOM 717 O O . GLU A 1 95 ? 17.478 4.738 -20.510 1.00 96.94 95 GLU A O 1
ATOM 722 N N . ILE A 1 96 ? 17.121 6.353 -22.011 1.00 97.12 96 ILE A N 1
ATOM 723 C CA . ILE A 1 96 ? 17.275 7.432 -21.023 1.00 97.12 96 ILE A CA 1
ATOM 724 C C . ILE A 1 96 ? 16.080 7.423 -20.070 1.00 97.12 96 ILE A C 1
ATOM 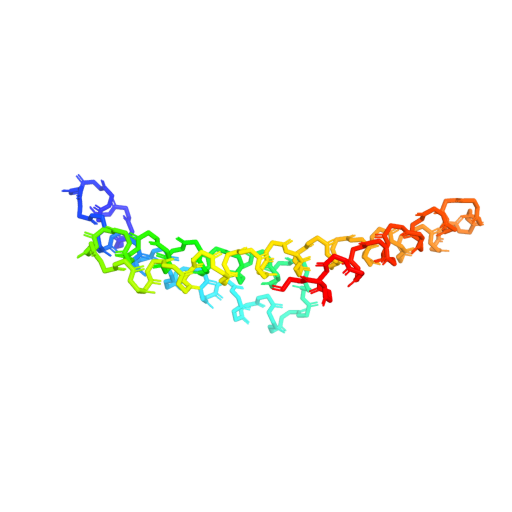726 O O . ILE A 1 96 ? 16.243 7.573 -18.853 1.00 97.12 96 ILE A O 1
ATOM 730 N N . LYS A 1 97 ? 14.870 7.243 -20.608 1.00 96.25 97 LYS A N 1
ATOM 731 C CA . LYS A 1 97 ? 13.650 7.131 -19.806 1.00 96.25 97 LYS A CA 1
ATOM 732 C C . LYS A 1 97 ? 13.679 5.876 -18.930 1.00 96.25 97 LYS A C 1
ATOM 734 O O . LYS A 1 97 ? 13.384 5.983 -17.738 1.00 96.25 97 LYS A O 1
ATOM 739 N N . ALA A 1 98 ? 14.088 4.733 -19.481 1.00 97.56 98 ALA A N 1
ATOM 740 C CA . ALA A 1 98 ? 14.216 3.478 -18.745 1.00 97.56 98 ALA A CA 1
ATOM 741 C C . ALA A 1 98 ? 15.242 3.590 -17.606 1.00 97.56 98 ALA A C 1
ATOM 743 O O . ALA A 1 98 ? 14.924 3.266 -16.464 1.00 97.56 98 ALA A O 1
ATOM 744 N N . ALA A 1 99 ? 16.430 4.150 -17.862 1.00 98.12 99 ALA A N 1
ATOM 745 C CA . ALA A 1 99 ? 17.451 4.354 -16.833 1.00 98.12 99 ALA A CA 1
ATOM 746 C C . ALA A 1 99 ? 16.949 5.224 -15.666 1.00 98.12 99 ALA A C 1
ATOM 748 O O . ALA A 1 99 ? 17.164 4.892 -14.499 1.00 98.12 99 ALA A O 1
ATOM 749 N N . ARG A 1 100 ? 16.220 6.309 -15.963 1.00 98.06 100 ARG A N 1
ATOM 750 C CA . ARG A 1 100 ? 15.601 7.159 -14.931 1.00 98.06 100 ARG A CA 1
ATOM 751 C C . ARG A 1 100 ? 14.527 6.421 -14.137 1.00 98.06 100 ARG A C 1
ATOM 753 O O . ARG A 1 100 ? 14.427 6.623 -12.931 1.00 98.06 100 ARG A O 1
ATOM 760 N N . ALA A 1 101 ? 13.719 5.591 -14.793 1.00 97.94 101 ALA A N 1
ATOM 761 C CA . ALA A 1 10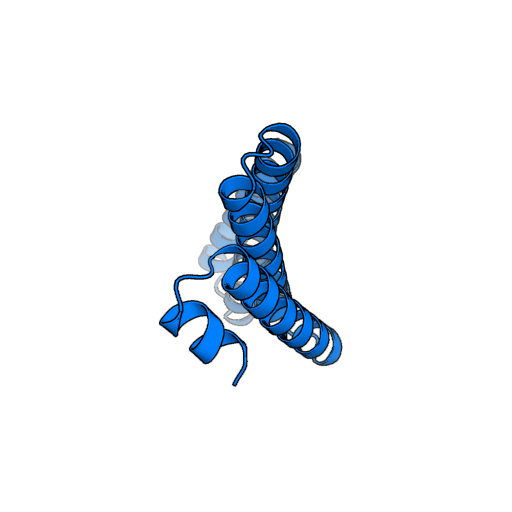1 ? 12.706 4.794 -14.112 1.00 97.94 101 ALA A CA 1
ATOM 762 C C . ALA A 1 101 ? 13.343 3.740 -13.188 1.00 97.94 101 ALA A C 1
ATOM 764 O O . ALA A 1 101 ? 12.925 3.626 -12.040 1.00 97.94 101 ALA A O 1
ATOM 765 N N . ARG A 1 102 ? 14.422 3.069 -13.621 1.00 98.44 102 ARG A N 1
ATOM 766 C CA . ARG A 1 102 ? 15.191 2.133 -12.776 1.00 98.44 102 ARG A CA 1
ATOM 767 C C . ARG A 1 102 ? 15.754 2.811 -11.534 1.00 98.44 102 ARG A C 1
ATOM 769 O O . ARG A 1 102 ? 15.649 2.262 -10.445 1.00 98.44 102 ARG A O 1
ATOM 776 N N . GLN A 1 103 ? 16.296 4.022 -11.679 1.00 98.38 103 GLN A N 1
ATOM 777 C CA . GLN A 1 103 ? 16.769 4.793 -10.529 1.00 98.38 103 GLN A CA 1
ATOM 778 C C . GLN A 1 103 ? 15.635 5.063 -9.526 1.00 98.38 103 GLN A C 1
ATOM 780 O O . GLN A 1 103 ? 15.833 4.906 -8.328 1.00 98.38 103 GLN A O 1
ATOM 785 N N . ARG A 1 104 ? 14.435 5.425 -9.999 1.00 98.12 104 ARG A N 1
ATOM 786 C CA . ARG A 1 104 ? 13.278 5.662 -9.117 1.00 98.12 104 ARG A CA 1
ATOM 787 C C . ARG A 1 104 ? 12.796 4.400 -8.407 1.00 98.12 104 ARG A C 1
ATOM 789 O O . ARG A 1 104 ? 12.347 4.511 -7.272 1.00 98.12 104 ARG A O 1
ATOM 796 N N . VAL A 1 105 ? 12.855 3.242 -9.068 1.00 98.38 105 VAL A N 1
ATOM 797 C CA . VAL A 1 105 ? 12.567 1.945 -8.435 1.00 98.38 105 VAL A CA 1
ATOM 798 C C . VAL A 1 105 ? 13.582 1.688 -7.325 1.00 98.38 105 VAL A C 1
ATOM 800 O O . VAL A 1 105 ? 13.175 1.538 -6.181 1.00 98.38 105 VAL A O 1
ATOM 803 N N . ALA A 1 106 ? 14.881 1.789 -7.616 1.00 98.06 106 ALA A N 1
ATOM 804 C CA . ALA A 1 106 ? 15.933 1.584 -6.618 1.00 98.06 106 ALA A CA 1
ATOM 805 C C . ALA A 1 106 ? 15.826 2.551 -5.419 1.00 98.06 106 ALA A C 1
ATOM 807 O O . ALA A 1 106 ? 16.030 2.163 -4.272 1.00 98.06 106 ALA A O 1
ATOM 808 N N . GLU A 1 107 ? 15.472 3.817 -5.661 1.00 97.69 107 GLU A N 1
ATOM 809 C CA . GLU A 1 107 ? 15.209 4.788 -4.591 1.00 97.69 107 GLU A CA 1
ATOM 810 C C . GLU A 1 107 ? 13.978 4.422 -3.748 1.00 97.69 107 GLU A C 1
ATOM 812 O O . GLU A 1 107 ? 13.957 4.706 -2.550 1.00 97.69 107 GLU A O 1
ATOM 817 N N . ALA A 1 108 ? 12.944 3.828 -4.350 1.00 95.88 108 ALA A N 1
ATOM 818 C CA . ALA A 1 108 ? 11.760 3.369 -3.630 1.00 95.88 108 ALA A CA 1
ATOM 819 C C . ALA A 1 108 ? 12.055 2.109 -2.800 1.00 95.88 108 ALA A C 1
ATOM 821 O O . ALA A 1 108 ? 11.688 2.079 -1.629 1.00 95.88 108 ALA A O 1
ATOM 822 N N . GLU A 1 109 ? 12.776 1.136 -3.364 1.00 96.38 109 GLU A N 1
ATOM 823 C CA . GLU A 1 109 ? 13.221 -0.081 -2.666 1.00 96.38 109 GLU A CA 1
ATOM 824 C C . GLU A 1 109 ? 14.089 0.254 -1.448 1.00 96.38 109 GLU A C 1
ATOM 826 O O . GLU A 1 109 ? 13.898 -0.307 -0.371 1.00 96.38 109 GLU A O 1
ATOM 831 N N . LEU A 1 110 ? 15.014 1.213 -1.585 1.00 96.38 110 LEU A N 1
ATOM 832 C CA . LEU A 1 110 ? 15.849 1.648 -0.466 1.00 96.38 110 LEU A CA 1
ATOM 833 C C . LEU A 1 110 ? 15.004 2.240 0.669 1.00 96.38 110 LEU A C 1
ATOM 835 O O . LEU A 1 110 ? 15.214 1.902 1.828 1.00 96.38 110 LEU A O 1
ATOM 839 N N . ARG A 1 111 ? 14.020 3.086 0.341 1.00 93.38 111 ARG A N 1
ATOM 840 C CA . ARG A 1 111 ? 13.115 3.675 1.343 1.00 93.38 111 ARG A CA 1
ATOM 841 C C . ARG A 1 111 ? 12.239 2.634 2.026 1.00 93.38 111 ARG A C 1
ATOM 843 O O . ARG A 1 111 ? 11.921 2.805 3.196 1.00 93.38 111 ARG A O 1
ATOM 850 N N . GLU A 1 112 ? 11.817 1.603 1.300 1.00 89.81 112 GLU A N 1
ATOM 851 C CA . GLU A 1 112 ? 11.070 0.486 1.878 1.00 89.81 112 GLU A CA 1
ATOM 852 C C . GLU A 1 112 ? 11.939 -0.322 2.846 1.00 89.81 112 GLU A C 1
ATOM 854 O O . GLU A 1 112 ? 11.496 -0.626 3.948 1.00 89.81 112 GLU A O 1
ATOM 859 N N . ALA A 1 113 ? 13.194 -0.596 2.483 1.00 90.31 113 ALA A N 1
ATOM 860 C CA . ALA A 1 113 ? 14.134 -1.333 3.326 1.00 90.31 113 ALA A CA 1
ATOM 861 C C . ALA A 1 113 ? 14.567 -0.575 4.599 1.00 90.31 113 ALA A C 1
ATOM 863 O O . ALA A 1 113 ? 15.039 -1.196 5.551 1.00 90.31 113 ALA A O 1
ATOM 864 N N . GLU A 1 114 ? 14.449 0.754 4.607 1.00 90.50 114 GLU A N 1
ATOM 865 C CA . GLU A 1 114 ? 14.783 1.622 5.743 1.00 90.50 114 GLU A CA 1
ATOM 866 C C . GLU A 1 114 ? 13.602 1.875 6.704 1.00 90.50 114 GLU A C 1
ATOM 868 O O . GLU A 1 114 ? 13.805 2.505 7.748 1.00 90.50 114 GLU A O 1
ATOM 873 N N . SER A 1 115 ? 12.387 1.424 6.359 1.00 77.25 115 SER A N 1
ATOM 874 C CA . SER A 1 115 ? 11.162 1.612 7.154 1.00 77.25 115 SER A CA 1
ATOM 875 C C . SER A 1 115 ? 10.948 0.535 8.211 1.00 77.25 115 SER A C 1
ATOM 877 O O . SER A 1 115 ? 10.217 0.874 9.173 1.00 77.25 115 SER A O 1
#

Secondary structure (DSSP, 8-state):
-HHHHHHHHT-HHHHHHHHHHHHHHHHHHHHHHT-HHHHHHHHHHHHHHHHHHHHHHT-HHHHHHHHHHHHHHHHHHHHHHHHHHHHHHHHTT-HHHHHHHHHHHHHHHHHHHT-

Organism: Guillardia theta (NCBI:txid55529)

pLDDT: mean 93.89, std 5.94, range [65.5, 98.44]

Radius of gyration: 17.39 Å; chains: 1; bounding box: 43×22×48 Å

Foldseek 3Di:
DQLVVCVVVVVQLSNLVVQLVVLVVQLVVCVVVVVQLSNLVSQLSNLVSQLSNCVVVVPVVSNVVSVVSNVLSVLSNQLVVLVVQLVVQVVVVPPVSNVVSVVSNVVSVVVNVVD

Sequence (115 aa):
AELREAESTGDEIKAARARQQVAEAELREAESTGDEIKAARARQQVAEAELREAESTGDEIKAARARQKVAEAKLGLTLCTREAELREAESTGDEIKAARARQRVAEAELREAES